Protein AF-A0A4R6U044-F1 (afdb_monomer_lite)

pLDDT: mean 86.13, std 12.22, range [47.16, 97.38]

Organism: NCBI:txid1508390

Sequence (113 aa):
MMMDGSILPVAITISMGIVSVSLLMLFIRVVIGPTMPDRAAALDAIGINLIAMIGLLAIRMQTIHFNDVILLIAIITFIGTVALAKFLVSGSVIDREMDNSNKPREERRNSDE

Secondary structure (DSSP, 8-state):
---SSSHHHHHHHHHHHHHHHHHHHHHHHHHH-SSHHHHHHHHHHHHHHHHHHHHHHHHHTT-STTHHHHHHHHHHHHHHHHHHHHHHHHS-SS-----GGG--HHHHHTT--

Foldseek 3Di:
DPPDPPPLVVVLVVQLVVLVVLLVVLVVCLVPPPDLVSNLVSQLVNLVSVLVNLVSVCVVVVHPPCVVVSVVSNVVSVVSSVLSVCCVPVVDSDDDPPPPVPDDPVVVVVVVD

InterPro domains:
  IPR007208 Na(+)/H(+) antiporter subunit F-like [PF04066] (37-88)
  IPR007208 Na(+)/H(+) antiporter subunit F-like [PTHR34702] (9-95)

Radius of gyration: 24.19 Å; chains: 1; bounding box: 85×22×40 Å

Structure (mmCIF, N/CA/C/O backbone):
data_AF-A0A4R6U044-F1
#
_entry.id   AF-A0A4R6U044-F1
#
loop_
_atom_site.group_PDB
_atom_site.id
_atom_site.type_symbol
_atom_site.label_atom_id
_atom_site.label_alt_id
_atom_site.label_comp_id
_atom_site.label_asym_id
_atom_site.label_entity_id
_atom_site.label_seq_id
_atom_site.pdbx_PDB_ins_code
_atom_site.Cartn_x
_atom_site.Cartn_y
_atom_site.Cartn_z
_atom_site.occupancy
_atom_site.B_iso_or_equiv
_atom_site.auth_seq_id
_atom_site.auth_comp_id
_atom_site.auth_asym_id
_atom_site.auth_atom_id
_atom_site.pdbx_PDB_model_num
ATOM 1 N N . MET A 1 1 ? -33.624 13.343 16.162 1.00 47.16 1 MET A N 1
ATOM 2 C CA . MET A 1 1 ? -32.361 13.831 16.754 1.00 47.16 1 MET A CA 1
ATOM 3 C C . MET A 1 1 ? -31.632 12.626 17.350 1.00 47.16 1 MET A C 1
ATOM 5 O O . MET A 1 1 ? -31.812 12.336 18.517 1.00 47.16 1 MET A O 1
ATOM 9 N N . MET A 1 2 ? -30.951 11.841 16.505 1.00 47.47 2 MET A N 1
ATOM 10 C CA . MET A 1 2 ? -30.224 10.599 16.859 1.00 47.47 2 MET A CA 1
ATOM 11 C C . MET A 1 2 ? -28.999 10.437 15.934 1.00 47.47 2 MET A C 1
ATOM 13 O O . MET A 1 2 ? -28.831 9.427 15.262 1.00 47.47 2 MET A O 1
ATOM 17 N N . MET A 1 3 ? -28.206 11.503 15.791 1.00 57.09 3 MET A N 1
ATOM 18 C CA . MET A 1 3 ? -27.119 11.613 14.802 1.00 57.09 3 MET A CA 1
ATOM 19 C C . MET A 1 3 ? -25.782 12.036 15.435 1.00 57.09 3 MET A C 1
ATOM 21 O O . MET A 1 3 ? -25.012 12.761 14.820 1.00 57.09 3 MET A O 1
ATOM 25 N N . ASP A 1 4 ? -25.484 11.601 16.656 1.00 68.00 4 ASP A N 1
ATOM 26 C CA . ASP A 1 4 ? -24.222 11.924 17.339 1.00 68.00 4 ASP A CA 1
ATOM 27 C C . ASP A 1 4 ? -23.297 10.706 17.541 1.00 68.00 4 ASP A C 1
ATOM 29 O O . ASP A 1 4 ? -22.081 10.871 17.492 1.00 68.00 4 ASP A O 1
ATOM 33 N N . GLY A 1 5 ? -23.824 9.476 17.651 1.00 65.25 5 GLY A N 1
ATOM 34 C CA . GLY A 1 5 ? -23.004 8.264 17.872 1.00 65.25 5 GLY A CA 1
ATOM 35 C C . GLY A 1 5 ? -22.837 7.286 16.693 1.00 65.25 5 GLY A C 1
ATOM 36 O O . GLY A 1 5 ? -21.889 6.503 16.672 1.00 65.25 5 GLY A O 1
ATOM 37 N N . SER A 1 6 ? -23.736 7.289 15.701 1.00 74.75 6 SER A N 1
ATOM 38 C CA . SER A 1 6 ? -23.831 6.199 14.700 1.00 74.75 6 SER A CA 1
ATOM 39 C C . SER A 1 6 ? -23.143 6.483 13.361 1.00 74.75 6 SER A C 1
ATOM 41 O O . SER A 1 6 ? -22.966 5.573 12.553 1.00 74.75 6 SER A O 1
ATOM 43 N N . ILE A 1 7 ? -22.766 7.735 13.093 1.00 86.00 7 ILE A N 1
ATOM 44 C CA . ILE A 1 7 ? -22.3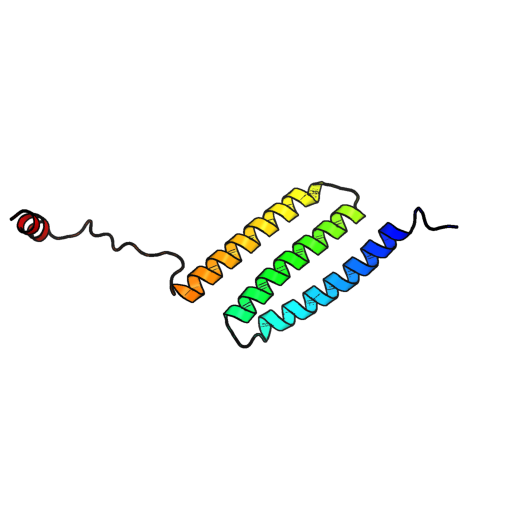05 8.160 11.760 1.00 86.00 7 ILE A CA 1
ATOM 45 C C . ILE A 1 7 ? -20.924 7.579 11.447 1.00 86.00 7 ILE A C 1
ATOM 47 O O . ILE A 1 7 ? -20.695 7.090 10.344 1.00 86.00 7 ILE A O 1
ATOM 51 N N . LEU A 1 8 ? -20.019 7.579 12.429 1.00 86.94 8 LEU A N 1
ATOM 52 C CA . LEU A 1 8 ? -18.654 7.083 12.270 1.00 86.94 8 LEU A CA 1
ATOM 53 C C . LEU A 1 8 ? -18.590 5.595 11.857 1.00 86.94 8 LEU A C 1
ATOM 55 O O . LEU A 1 8 ? -17.968 5.306 10.834 1.00 86.94 8 LEU A O 1
ATOM 59 N N . PRO A 1 9 ? -19.239 4.637 12.554 1.00 87.25 9 PRO A N 1
ATOM 60 C CA . PRO A 1 9 ? -19.180 3.228 12.154 1.00 87.25 9 PRO A CA 1
ATOM 61 C C . PRO A 1 9 ? -19.854 2.955 10.800 1.00 87.25 9 PRO A C 1
ATOM 63 O O . PRO A 1 9 ? -19.383 2.100 10.042 1.00 87.25 9 PRO A O 1
ATOM 66 N N . VAL A 1 10 ? -20.919 3.692 10.463 1.00 90.50 10 VAL A N 1
ATOM 67 C CA . VAL A 1 10 ? -21.573 3.603 9.147 1.00 90.50 10 VAL A CA 1
ATOM 68 C C . VAL A 1 10 ? -20.636 4.115 8.051 1.00 90.50 10 VAL A C 1
ATOM 70 O O . VAL A 1 10 ? -20.421 3.417 7.061 1.00 90.50 10 VAL A O 1
ATOM 73 N N . ALA A 1 11 ? -20.006 5.275 8.254 1.00 91.75 11 ALA A N 1
ATOM 74 C CA . ALA A 1 11 ? -19.048 5.849 7.313 1.00 91.75 11 ALA A CA 1
ATOM 75 C C . ALA A 1 11 ? -17.835 4.932 7.088 1.00 91.75 11 ALA A C 1
ATOM 77 O O . ALA A 1 11 ? -17.427 4.735 5.943 1.00 91.75 11 ALA A O 1
ATOM 78 N N . ILE A 1 12 ? -17.299 4.312 8.147 1.00 92.00 12 ILE A N 1
ATOM 79 C CA . ILE A 1 12 ? -16.190 3.347 8.047 1.00 92.00 12 ILE A CA 1
ATOM 80 C C . ILE A 1 12 ? -16.619 2.111 7.254 1.00 92.00 12 ILE A C 1
ATOM 82 O O . ILE A 1 12 ? -15.873 1.649 6.396 1.00 92.00 12 ILE A O 1
ATOM 86 N N . THR A 1 13 ? -17.819 1.584 7.508 1.00 91.00 13 THR A N 1
ATOM 87 C CA . THR A 1 13 ? -18.323 0.388 6.813 1.00 91.00 13 THR A CA 1
ATOM 88 C C . THR A 1 13 ? -18.544 0.654 5.323 1.00 91.00 13 THR A C 1
ATOM 90 O O . THR A 1 13 ? -18.129 -0.152 4.491 1.00 91.00 13 THR A O 1
ATOM 93 N N . ILE A 1 14 ? -19.123 1.808 4.975 1.00 94.50 14 ILE A N 1
ATOM 94 C CA . ILE A 1 14 ? -19.286 2.235 3.578 1.00 94.50 14 ILE A CA 1
ATOM 95 C C . ILE A 1 14 ? -17.916 2.428 2.917 1.00 94.50 14 ILE A C 1
ATOM 97 O O . ILE A 1 14 ? -17.678 1.896 1.833 1.00 94.50 14 ILE A O 1
ATOM 101 N N . SER A 1 15 ? -16.994 3.129 3.584 1.00 95.06 15 SER A N 1
ATOM 102 C CA . SER A 1 15 ? -15.637 3.368 3.073 1.00 95.06 15 SER A CA 1
ATOM 103 C C . SER A 1 15 ? -14.877 2.062 2.842 1.00 95.06 15 SER A C 1
ATOM 105 O O . SER A 1 15 ? -14.265 1.898 1.792 1.00 95.06 15 SER A O 1
ATOM 107 N N . MET A 1 16 ? -14.965 1.100 3.767 1.00 92.88 16 MET A N 1
ATOM 108 C CA . MET A 1 16 ? -14.375 -0.232 3.594 1.00 92.88 16 MET A CA 1
ATOM 109 C C . MET A 1 16 ? -14.923 -0.931 2.348 1.00 92.88 16 MET A C 1
ATOM 111 O O . MET A 1 16 ? -14.138 -1.453 1.562 1.00 92.88 16 MET A O 1
ATOM 115 N N . GLY A 1 17 ? -16.242 -0.893 2.129 1.00 95.25 17 GLY A N 1
ATOM 116 C CA . GLY A 1 17 ? -16.856 -1.468 0.930 1.00 95.25 17 GLY A CA 1
ATOM 117 C C . GLY A 1 17 ? -16.330 -0.834 -0.361 1.00 95.25 17 GLY A C 1
ATOM 118 O O . GLY A 1 17 ? -15.935 -1.547 -1.284 1.00 95.25 17 GLY A O 1
ATOM 119 N N . ILE A 1 18 ? -16.257 0.499 -0.408 1.00 96.56 18 ILE A N 1
ATOM 120 C CA . ILE A 1 18 ? -15.755 1.239 -1.576 1.00 96.56 18 ILE A CA 1
ATOM 121 C C . ILE A 1 18 ? -14.275 0.926 -1.834 1.00 96.56 18 ILE A C 1
ATOM 123 O O . ILE A 1 18 ? -13.903 0.644 -2.973 1.00 96.56 18 ILE A O 1
ATOM 127 N N . VAL A 1 19 ? -13.436 0.927 -0.793 1.00 96.38 19 VAL A N 1
ATOM 128 C CA . VAL A 1 19 ? -11.999 0.628 -0.917 1.00 96.38 19 VAL A CA 1
ATOM 129 C C . VAL A 1 19 ? -11.775 -0.813 -1.375 1.00 96.38 19 VAL A C 1
ATOM 131 O O . VAL A 1 19 ? -10.935 -1.044 -2.240 1.00 96.38 19 VAL A O 1
ATOM 134 N N . SER A 1 20 ? -12.553 -1.785 -0.886 1.00 95.38 20 SER A N 1
ATOM 135 C CA . SER A 1 20 ? -12.461 -3.171 -1.368 1.00 95.38 20 SER A CA 1
ATOM 136 C C . SER A 1 20 ? -12.792 -3.290 -2.859 1.00 95.38 20 SER A C 1
ATOM 138 O O . SER A 1 20 ? -12.068 -3.964 -3.591 1.00 95.38 20 SER A O 1
ATOM 140 N N . VAL A 1 21 ? -13.849 -2.618 -3.331 1.00 96.69 21 VAL A N 1
ATOM 141 C CA . VAL A 1 21 ? -14.213 -2.618 -4.761 1.00 96.69 21 VAL A CA 1
ATOM 142 C C . VAL A 1 21 ? -13.149 -1.910 -5.607 1.00 96.69 21 VAL A C 1
ATOM 144 O O . VAL A 1 21 ? -12.763 -2.419 -6.659 1.00 96.69 21 VAL A O 1
ATOM 147 N N . SER A 1 22 ? -12.634 -0.775 -5.130 1.00 96.06 22 SER A N 1
ATOM 148 C CA . SER A 1 22 ? -11.517 -0.050 -5.752 1.00 96.06 22 SER A CA 1
ATOM 149 C C . SER A 1 22 ? -10.283 -0.947 -5.901 1.00 96.06 22 SER A C 1
ATOM 151 O O . SER A 1 22 ? -9.710 -1.046 -6.987 1.00 96.06 22 SER A O 1
ATOM 153 N N . LEU A 1 23 ? -9.928 -1.688 -4.848 1.00 95.31 23 LEU A N 1
ATOM 154 C CA . LEU A 1 23 ? -8.803 -2.619 -4.856 1.00 95.31 23 LEU A CA 1
ATOM 155 C C . LEU A 1 23 ? -8.979 -3.718 -5.917 1.00 95.31 23 LEU A C 1
ATOM 157 O O . LEU A 1 23 ? -8.055 -3.979 -6.685 1.00 95.31 23 LEU A O 1
ATOM 161 N N . LEU A 1 24 ? -10.173 -4.313 -6.018 1.00 94.81 24 LEU A N 1
ATOM 162 C CA . LEU A 1 24 ? -10.509 -5.303 -7.052 1.00 94.81 24 LEU A CA 1
ATOM 163 C C . LEU A 1 24 ? -10.360 -4.734 -8.473 1.00 94.81 24 LEU A C 1
ATOM 165 O O . LEU A 1 24 ? -9.761 -5.383 -9.331 1.00 94.81 24 LEU A O 1
ATOM 169 N N . MET A 1 25 ? -10.852 -3.515 -8.726 1.00 94.50 25 MET A N 1
ATOM 170 C CA . MET A 1 25 ? -10.673 -2.855 -10.027 1.00 94.50 25 MET A CA 1
ATOM 171 C C . MET A 1 25 ? -9.197 -2.615 -10.359 1.00 94.50 25 MET A C 1
ATOM 173 O O . MET A 1 25 ? -8.777 -2.830 -11.499 1.00 94.50 25 MET A O 1
ATOM 177 N N . LEU A 1 26 ? -8.398 -2.191 -9.379 1.00 93.94 26 LEU A N 1
ATOM 178 C CA . LEU A 1 26 ? -6.971 -1.951 -9.579 1.00 93.94 26 LEU A CA 1
ATOM 179 C C . LEU A 1 26 ? -6.201 -3.244 -9.858 1.00 93.94 26 LEU A C 1
ATOM 181 O O . LEU A 1 26 ? -5.341 -3.249 -10.737 1.00 93.94 26 LEU A O 1
ATOM 185 N N . PHE A 1 27 ? -6.555 -4.353 -9.203 1.00 93.06 27 PHE A N 1
ATOM 186 C CA . PHE A 1 27 ? -5.993 -5.669 -9.524 1.00 93.06 27 PHE A CA 1
ATOM 187 C C . PHE A 1 27 ? -6.231 -6.051 -10.988 1.00 93.06 27 PHE A C 1
ATOM 189 O O . PHE A 1 27 ? -5.300 -6.474 -11.675 1.00 93.06 27 PHE A O 1
ATOM 196 N N . ILE A 1 28 ? -7.452 -5.846 -11.490 1.00 93.25 28 ILE A N 1
ATOM 197 C CA . ILE A 1 28 ? -7.783 -6.099 -12.899 1.00 93.25 28 ILE A CA 1
ATOM 198 C C . ILE A 1 28 ? -6.931 -5.207 -13.817 1.00 93.25 28 ILE A C 1
ATOM 200 O O . ILE A 1 28 ? -6.387 -5.688 -14.814 1.00 93.25 28 ILE A O 1
ATOM 204 N N . ARG A 1 29 ? -6.753 -3.926 -13.464 1.00 91.12 29 ARG A N 1
ATOM 205 C CA . ARG A 1 29 ? -5.942 -2.978 -14.245 1.00 91.12 29 ARG A CA 1
ATOM 206 C C . ARG A 1 29 ? -4.459 -3.348 -14.278 1.00 91.12 29 ARG A C 1
ATOM 208 O O . ARG A 1 29 ? -3.844 -3.230 -15.330 1.00 91.12 29 ARG A O 1
ATOM 215 N N . VAL A 1 30 ? -3.889 -3.844 -13.180 1.00 91.38 30 VAL A N 1
ATOM 216 C CA . VAL A 1 30 ? -2.483 -4.290 -13.154 1.00 91.38 30 VAL A CA 1
ATOM 217 C C . VAL A 1 30 ? -2.246 -5.462 -14.111 1.00 91.38 30 VAL A C 1
ATOM 219 O O . VAL A 1 30 ? -1.222 -5.498 -14.794 1.00 91.38 30 VAL A O 1
ATOM 222 N N . VAL A 1 31 ? -3.190 -6.404 -14.200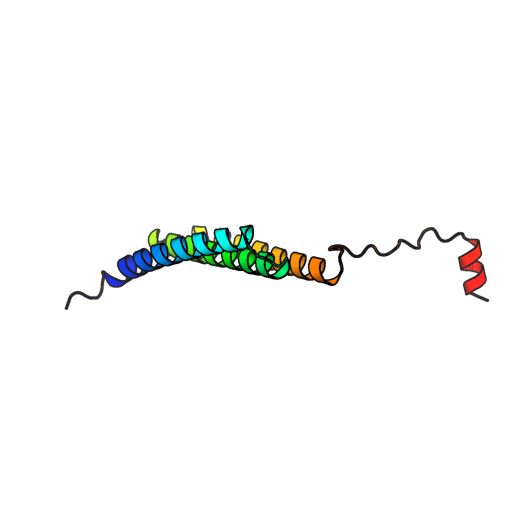 1.00 89.62 31 VAL A N 1
ATOM 223 C CA . VAL A 1 31 ? -3.057 -7.590 -15.065 1.00 89.62 31 VAL A CA 1
ATOM 224 C C . VAL A 1 31 ? -3.290 -7.247 -16.540 1.00 89.62 31 VAL A C 1
ATOM 226 O O . VAL A 1 31 ? -2.521 -7.674 -17.403 1.00 89.62 31 VAL A O 1
ATOM 229 N N . ILE A 1 32 ? -4.336 -6.469 -16.834 1.00 90.31 32 ILE A N 1
ATOM 230 C CA . ILE A 1 32 ? -4.792 -6.184 -18.208 1.00 90.31 32 ILE A CA 1
ATOM 231 C C . ILE A 1 32 ? -4.156 -4.899 -18.775 1.00 90.31 32 ILE A C 1
ATOM 233 O O . ILE A 1 32 ? -4.287 -4.617 -19.964 1.00 90.31 32 ILE A O 1
ATOM 237 N N . GLY A 1 33 ? -3.423 -4.131 -17.963 1.00 84.31 33 GLY A N 1
ATOM 238 C CA . GLY A 1 33 ? -2.848 -2.842 -18.350 1.00 84.31 33 GLY A CA 1
ATOM 239 C C . GLY A 1 33 ? -2.054 -2.917 -19.666 1.00 84.31 33 GLY A C 1
ATOM 240 O O . GLY A 1 33 ? -1.180 -3.782 -19.796 1.00 84.31 33 GLY A O 1
ATOM 241 N N . PRO A 1 34 ? -2.328 -2.052 -20.659 1.00 85.31 34 PRO A N 1
ATOM 242 C CA . PRO A 1 34 ? -1.720 -2.143 -21.988 1.00 85.31 34 PRO A CA 1
ATOM 243 C C . PRO A 1 34 ? -0.260 -1.676 -22.013 1.00 85.31 34 PRO A C 1
ATOM 245 O O . PRO A 1 34 ? 0.521 -2.148 -22.835 1.00 85.31 34 PRO A O 1
ATOM 248 N N . THR A 1 35 ? 0.123 -0.759 -21.119 1.00 90.69 35 THR A N 1
ATOM 249 C CA . THR A 1 35 ? 1.468 -0.170 -21.078 1.00 90.69 35 THR A CA 1
ATOM 250 C C . THR A 1 35 ? 2.159 -0.461 -19.744 1.00 90.69 35 THR A C 1
ATOM 252 O O . THR A 1 35 ? 1.521 -0.529 -18.695 1.00 90.69 35 THR A O 1
ATOM 255 N N . MET A 1 36 ? 3.487 -0.621 -19.774 1.00 87.62 36 MET A N 1
ATOM 256 C CA . MET A 1 36 ? 4.322 -0.763 -18.569 1.00 87.62 36 MET A CA 1
ATOM 257 C C . MET A 1 36 ? 4.077 0.351 -17.524 1.00 87.62 36 MET A C 1
ATOM 259 O O . MET A 1 36 ? 3.860 0.014 -16.359 1.00 87.62 36 MET A O 1
ATOM 263 N N . PRO A 1 37 ? 4.054 1.654 -17.888 1.00 89.50 37 PRO A N 1
ATOM 264 C CA . PRO A 1 37 ? 3.775 2.720 -16.923 1.00 89.50 37 PRO A CA 1
ATOM 265 C C . PRO A 1 37 ? 2.351 2.681 -16.353 1.00 89.50 37 PRO A C 1
ATOM 267 O O . PRO A 1 37 ? 2.177 2.995 -15.180 1.00 89.50 37 PRO A O 1
ATOM 270 N N . ASP A 1 38 ? 1.339 2.257 -17.122 1.00 90.25 38 ASP A N 1
ATOM 271 C CA . ASP A 1 38 ? -0.035 2.128 -16.606 1.00 90.25 38 ASP A CA 1
ATOM 272 C C . ASP A 1 38 ? -0.130 1.045 -15.522 1.00 90.25 38 ASP A C 1
ATOM 274 O O . ASP A 1 38 ? -0.750 1.254 -14.479 1.00 90.25 38 ASP A O 1
ATOM 278 N N . ARG A 1 39 ? 0.565 -0.083 -15.720 1.00 91.88 39 ARG A N 1
ATOM 279 C CA . ARG A 1 39 ? 0.661 -1.147 -14.706 1.00 91.88 39 ARG A CA 1
ATOM 280 C C . ARG A 1 39 ? 1.389 -0.675 -13.450 1.00 91.88 39 ARG A C 1
ATOM 282 O O . ARG A 1 39 ? 0.944 -0.983 -12.348 1.00 91.88 39 ARG A O 1
ATOM 289 N N . ALA A 1 40 ? 2.480 0.074 -13.609 1.00 91.75 40 ALA A N 1
ATOM 290 C CA . ALA A 1 40 ? 3.239 0.625 -12.487 1.00 91.75 40 ALA A CA 1
ATOM 291 C C . ALA A 1 40 ? 2.402 1.624 -11.669 1.00 91.75 40 ALA A C 1
ATOM 293 O O . ALA A 1 40 ? 2.360 1.528 -10.446 1.00 91.75 40 ALA A O 1
ATOM 294 N N . ALA A 1 41 ? 1.670 2.523 -12.334 1.00 92.06 41 ALA A N 1
ATOM 295 C CA . ALA A 1 41 ? 0.767 3.460 -11.667 1.00 92.06 41 ALA A CA 1
ATOM 296 C C . ALA A 1 41 ? -0.399 2.742 -10.963 1.00 92.06 41 ALA A C 1
ATOM 298 O O . ALA A 1 41 ? -0.778 3.104 -9.850 1.00 92.06 41 ALA A O 1
ATOM 299 N N . ALA A 1 42 ? -0.954 1.692 -11.579 1.00 93.94 42 ALA A N 1
ATOM 300 C CA . ALA A 1 42 ? -1.989 0.880 -10.947 1.00 93.94 42 ALA A CA 1
ATOM 301 C C . ALA A 1 42 ? -1.463 0.139 -9.702 1.00 93.94 42 ALA A C 1
ATOM 303 O O . ALA A 1 42 ? -2.181 0.044 -8.710 1.00 93.94 42 ALA A O 1
ATOM 304 N N . LEU A 1 43 ? -0.210 -0.332 -9.718 1.00 93.31 43 LEU A N 1
ATOM 305 C CA . LEU A 1 43 ? 0.435 -0.962 -8.562 1.00 93.31 43 LEU A CA 1
ATOM 306 C C . LEU A 1 43 ? 0.635 0.024 -7.397 1.00 93.31 43 LEU A C 1
ATOM 308 O O . LEU A 1 43 ? 0.354 -0.322 -6.251 1.00 93.31 43 LEU A O 1
ATOM 312 N N . ASP A 1 44 ? 1.059 1.255 -7.683 1.00 94.94 44 ASP A N 1
ATOM 313 C CA . ASP A 1 44 ? 1.175 2.322 -6.677 1.00 94.94 44 ASP A CA 1
ATOM 314 C C . ASP A 1 44 ? -0.188 2.631 -6.030 1.00 94.94 44 ASP A C 1
ATOM 316 O O . ASP A 1 44 ? -0.332 2.662 -4.803 1.00 94.94 44 ASP A O 1
ATOM 320 N N . ALA A 1 45 ? -1.239 2.723 -6.853 1.00 94.88 45 ALA A N 1
ATOM 321 C CA . ALA A 1 45 ? -2.605 2.921 -6.378 1.00 94.88 45 ALA A CA 1
ATOM 322 C C . ALA A 1 45 ? -3.115 1.756 -5.505 1.00 94.88 45 ALA A C 1
ATOM 324 O O . ALA A 1 45 ? -3.884 1.992 -4.567 1.00 94.88 45 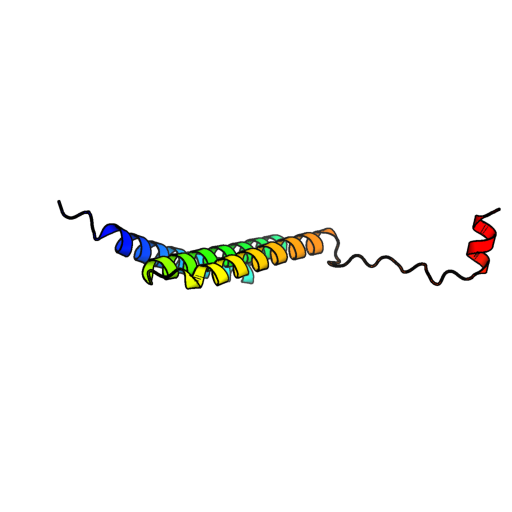ALA A O 1
ATOM 325 N N . ILE A 1 46 ? -2.689 0.511 -5.766 1.00 95.69 46 ILE A N 1
ATOM 326 C CA . ILE A 1 46 ? -2.977 -0.638 -4.887 1.00 95.69 46 ILE A CA 1
ATOM 327 C C . ILE A 1 46 ? -2.354 -0.413 -3.508 1.00 95.69 46 ILE A C 1
ATOM 329 O O . ILE A 1 46 ? -3.037 -0.621 -2.505 1.00 95.69 46 ILE A O 1
ATOM 333 N N . GLY A 1 47 ? 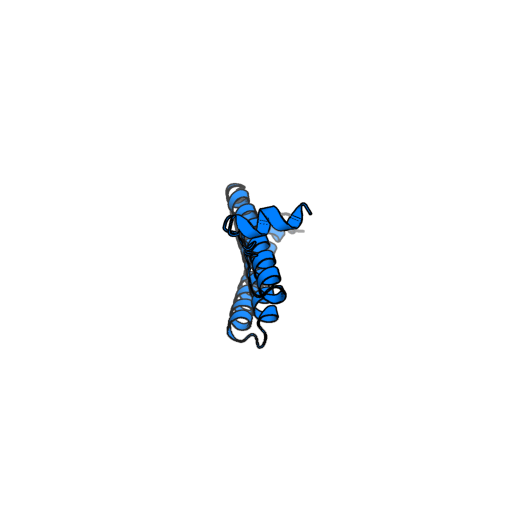-1.103 0.053 -3.443 1.00 95.19 47 GLY A N 1
ATOM 334 C CA . GLY A 1 47 ? -0.432 0.365 -2.179 1.00 95.19 47 GLY A CA 1
ATOM 335 C C . GLY A 1 47 ? -1.187 1.419 -1.364 1.00 95.19 47 GLY A C 1
ATOM 336 O O . GLY A 1 47 ? -1.461 1.203 -0.182 1.00 95.19 47 GLY A O 1
ATOM 337 N N . ILE A 1 48 ? -1.637 2.502 -2.007 1.00 95.56 48 ILE A N 1
ATOM 338 C CA . ILE A 1 48 ? -2.458 3.542 -1.358 1.00 95.56 48 ILE A CA 1
ATOM 339 C C . ILE A 1 48 ? -3.811 2.987 -0.881 1.00 95.56 48 ILE A C 1
ATOM 341 O O . ILE A 1 48 ? -4.251 3.304 0.226 1.00 95.56 48 ILE A O 1
ATOM 345 N N . ASN A 1 49 ? -4.466 2.121 -1.662 1.00 96.50 49 ASN A N 1
ATOM 346 C CA . ASN A 1 49 ? -5.708 1.471 -1.222 1.00 96.50 49 ASN A CA 1
ATOM 347 C C . ASN A 1 49 ? -5.473 0.544 -0.019 1.00 96.50 49 ASN A C 1
ATOM 349 O O . ASN A 1 49 ? -6.318 0.482 0.874 1.00 96.50 49 ASN A O 1
ATOM 353 N N . LEU A 1 50 ? -4.321 -0.128 0.050 1.00 95.88 50 LEU A N 1
ATOM 354 C CA . LEU A 1 50 ? -3.933 -0.949 1.199 1.00 95.88 50 LEU A CA 1
ATOM 355 C C . LEU A 1 50 ? -3.739 -0.098 2.462 1.00 95.88 50 LEU A C 1
ATOM 357 O O . LEU A 1 50 ? -4.282 -0.430 3.515 1.00 95.88 50 LEU A O 1
ATOM 361 N N . ILE A 1 51 ? -3.035 1.030 2.342 1.00 96.69 51 ILE A N 1
ATOM 362 C CA . ILE A 1 51 ? -2.850 2.025 3.414 1.00 96.69 51 ILE A CA 1
ATOM 363 C C . ILE A 1 51 ? -4.213 2.518 3.914 1.00 96.69 51 ILE A C 1
ATOM 365 O O . ILE A 1 51 ? -4.458 2.525 5.121 1.00 96.69 51 ILE A O 1
ATOM 369 N N . ALA A 1 52 ? -5.128 2.863 3.003 1.00 96.00 52 ALA A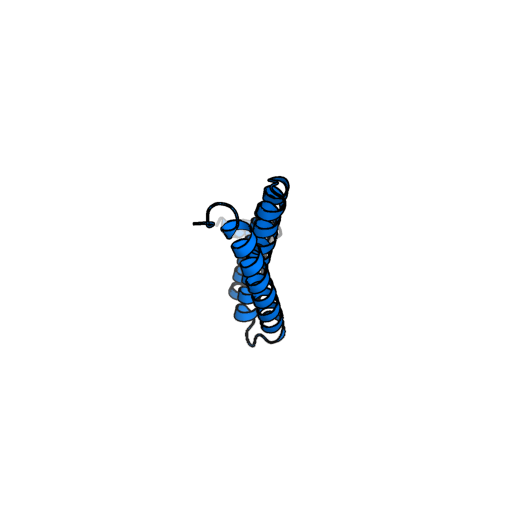 N 1
ATOM 370 C CA . ALA A 1 52 ? -6.482 3.287 3.353 1.00 96.00 52 ALA A CA 1
ATOM 371 C C . ALA A 1 52 ? -7.276 2.175 4.062 1.00 96.00 52 ALA A C 1
ATOM 373 O O . ALA A 1 52 ? -7.926 2.431 5.074 1.00 96.00 52 ALA A O 1
ATOM 374 N N . MET A 1 53 ? -7.198 0.933 3.577 1.00 95.56 53 MET A N 1
ATOM 375 C CA . MET A 1 53 ? -7.893 -0.213 4.171 1.00 95.56 53 MET A CA 1
ATOM 376 C C . MET A 1 53 ? -7.402 -0.505 5.595 1.00 95.56 53 MET A C 1
ATOM 378 O O . MET A 1 53 ? -8.217 -0.697 6.500 1.00 95.56 53 MET A O 1
ATOM 382 N N . ILE A 1 54 ? -6.085 -0.483 5.813 1.00 95.56 54 ILE A N 1
ATOM 383 C CA . ILE A 1 54 ? -5.477 -0.687 7.135 1.00 95.56 54 ILE A CA 1
ATOM 384 C C . ILE A 1 54 ? -5.792 0.497 8.060 1.00 95.56 54 ILE A C 1
ATOM 386 O O . ILE A 1 54 ? -6.129 0.281 9.221 1.00 95.56 54 ILE A O 1
ATOM 390 N N . GLY A 1 55 ? -5.773 1.734 7.554 1.00 95.25 55 GLY A N 1
ATOM 391 C CA . GLY A 1 55 ? -6.164 2.924 8.317 1.00 95.25 55 GLY A CA 1
ATOM 392 C C . GLY A 1 55 ? -7.621 2.880 8.782 1.00 95.25 55 GLY A C 1
ATOM 393 O O . GLY A 1 55 ? -7.910 3.120 9.953 1.00 95.25 55 GLY A O 1
ATOM 394 N N . LEU A 1 56 ? -8.547 2.487 7.903 1.00 94.44 56 LEU A N 1
ATOM 395 C CA . LEU A 1 56 ? -9.954 2.289 8.270 1.00 94.44 56 LEU A CA 1
ATOM 396 C C . LEU A 1 56 ? -10.120 1.176 9.314 1.00 94.44 56 LEU A C 1
ATOM 398 O O . LEU A 1 56 ? -10.929 1.310 10.236 1.00 94.44 56 LEU A O 1
ATOM 402 N N . LEU A 1 57 ? -9.346 0.093 9.199 1.00 93.44 57 LEU A N 1
ATOM 403 C CA . LEU A 1 57 ? -9.339 -0.984 10.188 1.00 93.44 57 LEU A CA 1
ATOM 404 C C . LEU A 1 57 ? -8.797 -0.505 11.543 1.00 93.44 57 LEU A C 1
ATOM 406 O O . LEU A 1 57 ? -9.368 -0.852 12.575 1.00 93.44 57 LEU A O 1
ATOM 410 N N . ALA A 1 58 ? -7.757 0.329 11.543 1.00 93.81 58 ALA A N 1
ATOM 411 C CA . ALA A 1 58 ? -7.181 0.920 12.747 1.00 93.81 58 ALA A CA 1
ATOM 412 C C . ALA A 1 58 ? -8.198 1.785 13.502 1.00 93.81 58 ALA A C 1
ATOM 414 O O . ALA A 1 58 ? -8.355 1.639 14.716 1.00 93.81 58 ALA A O 1
ATOM 415 N N . ILE A 1 59 ? -8.961 2.610 12.773 1.00 91.88 59 ILE A N 1
ATOM 416 C CA . ILE A 1 59 ? -10.049 3.416 13.345 1.00 91.88 59 ILE A CA 1
ATOM 417 C C . ILE A 1 59 ? -11.147 2.505 13.911 1.00 91.88 59 ILE A C 1
ATOM 419 O O . ILE A 1 59 ? -11.623 2.734 15.022 1.00 91.88 59 ILE A O 1
ATOM 423 N N . ARG A 1 60 ? -11.526 1.442 13.187 1.00 89.81 60 ARG A N 1
ATOM 424 C CA . ARG A 1 60 ? -12.552 0.483 13.634 1.00 89.81 60 ARG A CA 1
ATOM 425 C C . ARG A 1 60 ? -12.148 -0.269 14.905 1.00 89.81 60 ARG A C 1
ATOM 427 O O . ARG A 1 60 ? -12.995 -0.513 15.756 1.00 89.81 60 ARG A O 1
ATOM 434 N N . MET A 1 61 ? -10.876 -0.640 15.015 1.00 89.88 61 MET A N 1
ATOM 435 C CA . MET A 1 61 ? -10.295 -1.351 16.161 1.00 89.88 61 MET A CA 1
ATOM 436 C C . MET A 1 61 ? -9.878 -0.402 17.298 1.00 89.88 61 MET A C 1
ATOM 438 O O . MET A 1 61 ? -9.417 -0.871 18.333 1.00 89.88 61 MET A O 1
ATOM 442 N N . GLN A 1 62 ? -10.012 0.917 17.101 1.00 88.00 62 GLN A N 1
ATOM 443 C CA . GLN A 1 62 ? -9.594 1.969 18.035 1.00 88.00 62 GLN A CA 1
ATOM 444 C C . GLN A 1 62 ? -8.157 1.785 18.546 1.00 88.00 62 GLN A C 1
ATOM 446 O O . GLN A 1 62 ? -7.869 1.968 19.728 1.00 88.00 62 GLN A O 1
ATOM 451 N N . THR A 1 63 ? -7.243 1.409 17.649 1.00 88.38 63 THR A N 1
ATOM 452 C CA . THR A 1 63 ? -5.851 1.126 18.007 1.00 88.38 63 THR A CA 1
ATOM 453 C C . THR A 1 63 ? -4.868 1.807 17.068 1.00 88.38 63 THR A C 1
ATOM 455 O O . THR A 1 63 ? -5.082 1.885 15.861 1.00 88.38 63 THR A O 1
ATOM 458 N N . ILE A 1 64 ? -3.761 2.278 17.639 1.00 90.69 64 ILE A N 1
ATOM 459 C CA . ILE A 1 64 ? -2.681 2.957 16.917 1.00 90.69 64 ILE A CA 1
ATOM 460 C C . ILE A 1 64 ? -1.593 1.999 16.425 1.00 90.69 64 ILE A C 1
ATOM 462 O O . ILE A 1 64 ? -0.738 2.409 15.649 1.00 90.69 64 ILE A O 1
ATOM 466 N N . HIS A 1 65 ? -1.619 0.726 16.835 1.00 92.31 65 HIS A N 1
ATOM 467 C CA . HIS A 1 65 ? -0.569 -0.247 16.498 1.00 92.31 65 HIS A CA 1
ATOM 468 C C . HIS A 1 65 ? -0.420 -0.493 14.990 1.00 92.31 65 HIS A C 1
ATOM 470 O O . HIS A 1 65 ? 0.630 -0.927 14.529 1.00 92.31 65 HIS A O 1
ATOM 476 N N . PHE A 1 66 ? -1.455 -0.195 14.206 1.00 92.25 66 PHE A N 1
ATOM 477 C CA . PHE A 1 66 ? -1.398 -0.315 12.754 1.00 92.25 66 PHE A CA 1
ATOM 478 C C . PHE A 1 66 ? -0.662 0.844 12.072 1.00 92.25 66 PHE A C 1
ATOM 480 O O . PHE A 1 66 ? -0.281 0.700 10.914 1.00 92.25 66 PHE A O 1
ATOM 487 N N . ASN A 1 67 ? -0.422 1.968 12.755 1.00 93.69 67 ASN A N 1
ATOM 488 C CA . ASN A 1 67 ? 0.212 3.143 12.148 1.00 93.69 67 ASN A CA 1
ATOM 489 C C . ASN A 1 67 ? 1.638 2.854 11.667 1.00 93.69 67 ASN A C 1
ATOM 491 O O . ASN A 1 67 ? 2.020 3.324 10.596 1.00 93.69 67 ASN A O 1
ATOM 495 N N . ASP A 1 68 ? 2.387 2.026 12.396 1.00 95.50 68 ASP A N 1
ATOM 496 C CA . ASP A 1 68 ? 3.736 1.614 11.995 1.00 95.50 68 ASP A CA 1
ATOM 497 C C . ASP A 1 68 ? 3.701 0.809 10.689 1.00 95.50 68 ASP A C 1
ATOM 499 O O . ASP A 1 68 ? 4.517 1.016 9.792 1.00 95.50 68 ASP A O 1
ATOM 503 N N . VAL A 1 69 ? 2.698 -0.062 10.538 1.00 95.44 69 VAL A N 1
ATOM 504 C CA . VAL A 1 69 ? 2.478 -0.856 9.320 1.00 95.44 69 VAL A CA 1
ATOM 505 C C . VAL A 1 69 ? 2.052 0.038 8.154 1.00 95.44 69 VAL A C 1
ATOM 507 O O . VAL A 1 69 ? 2.548 -0.126 7.041 1.00 95.44 69 VAL A O 1
ATOM 510 N N . ILE A 1 70 ? 1.168 1.008 8.402 1.00 96.44 70 ILE A N 1
ATOM 511 C CA . ILE A 1 70 ? 0.720 1.991 7.405 1.00 96.44 70 ILE A CA 1
ATOM 512 C C . ILE A 1 70 ? 1.917 2.793 6.881 1.00 96.44 70 ILE A C 1
ATOM 514 O O . ILE A 1 70 ? 2.094 2.909 5.668 1.00 96.44 70 ILE A O 1
ATOM 518 N N . LEU A 1 71 ? 2.761 3.303 7.783 1.00 96.62 71 LEU A N 1
ATOM 519 C CA . LEU A 1 71 ? 3.961 4.056 7.425 1.00 96.62 71 LEU A CA 1
ATOM 520 C C . LEU A 1 71 ? 4.962 3.187 6.654 1.00 96.62 71 LEU A C 1
ATOM 522 O O . LEU A 1 71 ? 5.503 3.626 5.639 1.00 96.62 71 LEU A O 1
ATOM 526 N N . LEU A 1 72 ? 5.175 1.945 7.095 1.00 97.00 72 LEU A N 1
ATOM 527 C CA . LEU A 1 72 ? 6.065 1.001 6.424 1.00 97.00 72 LEU A CA 1
ATOM 528 C C . LEU A 1 72 ? 5.615 0.734 4.980 1.00 97.00 72 LEU A C 1
ATOM 530 O O . LEU A 1 72 ? 6.422 0.830 4.056 1.00 97.00 72 LEU A O 1
ATOM 534 N N . ILE A 1 73 ? 4.327 0.450 4.770 1.00 96.31 73 ILE A N 1
ATOM 535 C CA . ILE A 1 73 ? 3.773 0.212 3.431 1.00 96.31 73 ILE A CA 1
ATOM 536 C C . ILE A 1 73 ? 3.861 1.477 2.572 1.00 96.31 73 ILE A C 1
ATOM 538 O O . ILE A 1 73 ? 4.193 1.375 1.390 1.00 96.31 73 ILE A O 1
ATOM 542 N N . ALA A 1 74 ? 3.621 2.661 3.145 1.00 96.50 74 ALA A N 1
ATOM 543 C CA . ALA A 1 74 ? 3.758 3.932 2.434 1.00 96.50 74 ALA A CA 1
ATOM 544 C C . ALA A 1 74 ? 5.175 4.131 1.890 1.00 96.50 74 ALA A C 1
ATOM 546 O O . ALA A 1 74 ? 5.346 4.433 0.708 1.00 96.50 74 ALA A O 1
ATOM 547 N N . ILE A 1 75 ? 6.190 3.889 2.721 1.00 97.38 75 ILE A N 1
ATOM 548 C CA . ILE A 1 75 ? 7.594 4.018 2.320 1.00 97.38 75 ILE A CA 1
ATOM 549 C C . ILE A 1 75 ? 7.952 2.973 1.256 1.00 97.38 75 ILE A C 1
ATOM 551 O O . ILE A 1 75 ? 8.555 3.320 0.243 1.00 97.38 75 ILE A O 1
ATOM 555 N N . ILE A 1 76 ? 7.557 1.709 1.444 1.00 96.69 76 ILE A N 1
ATOM 556 C CA . ILE A 1 76 ? 7.844 0.632 0.481 1.00 96.69 76 ILE A CA 1
ATOM 557 C C . ILE A 1 76 ? 7.200 0.922 -0.878 1.00 96.69 76 ILE A C 1
ATOM 559 O O . ILE A 1 76 ? 7.864 0.791 -1.906 1.00 96.69 76 ILE A O 1
ATOM 563 N N . THR A 1 77 ? 5.932 1.339 -0.889 1.00 94.94 77 THR A N 1
ATOM 564 C CA . THR A 1 77 ? 5.199 1.649 -2.126 1.00 94.94 77 THR A CA 1
ATOM 565 C C . THR A 1 77 ? 5.857 2.822 -2.846 1.00 94.94 77 THR A C 1
ATOM 567 O O . THR A 1 77 ? 6.169 2.718 -4.028 1.00 94.94 77 THR A O 1
ATOM 570 N N . PHE A 1 78 ? 6.190 3.888 -2.115 1.00 94.94 78 PHE A N 1
ATOM 571 C CA . PHE A 1 78 ? 6.873 5.050 -2.676 1.00 94.94 78 PHE A CA 1
ATOM 572 C C . PHE A 1 78 ? 8.236 4.697 -3.291 1.00 94.94 78 PHE A C 1
ATOM 574 O O . PHE A 1 78 ? 8.512 5.053 -4.439 1.00 94.94 78 PHE A O 1
ATOM 581 N N . ILE A 1 79 ? 9.079 3.955 -2.563 1.00 95.88 79 ILE A N 1
ATOM 582 C CA . ILE A 1 79 ? 10.386 3.505 -3.070 1.00 95.88 79 ILE A CA 1
ATOM 583 C C . ILE A 1 7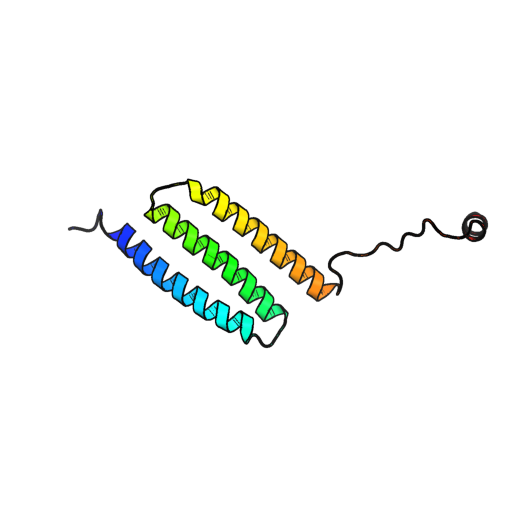9 ? 10.205 2.607 -4.301 1.00 95.88 79 ILE A C 1
ATOM 585 O O . ILE A 1 79 ? 10.935 2.765 -5.281 1.00 95.88 79 ILE A O 1
ATOM 589 N N . GLY A 1 80 ? 9.226 1.699 -4.281 1.00 93.81 80 GLY A N 1
ATOM 590 C CA . GLY A 1 80 ? 8.896 0.835 -5.415 1.00 93.81 80 GLY A CA 1
ATOM 591 C C . GLY A 1 80 ? 8.537 1.630 -6.670 1.00 93.81 80 GLY A C 1
ATOM 592 O O . GLY A 1 80 ? 9.058 1.343 -7.748 1.00 93.81 80 GLY A O 1
ATOM 593 N N . THR A 1 81 ? 7.726 2.677 -6.525 1.00 93.56 81 THR A N 1
ATOM 594 C CA . THR A 1 81 ? 7.322 3.559 -7.628 1.00 93.56 81 THR A CA 1
ATOM 595 C C . THR A 1 81 ? 8.501 4.364 -8.176 1.00 93.56 81 THR A C 1
ATOM 597 O O . THR A 1 81 ? 8.670 4.443 -9.393 1.00 93.56 81 THR A O 1
ATOM 600 N N . VAL A 1 82 ? 9.381 4.885 -7.312 1.00 93.94 82 VAL A N 1
ATOM 601 C CA . VAL A 1 82 ? 10.620 5.564 -7.741 1.00 93.94 82 VAL A CA 1
ATOM 602 C C . VAL A 1 82 ? 11.552 4.602 -8.485 1.00 93.94 82 VAL A C 1
ATOM 604 O O . VAL A 1 82 ? 12.088 4.955 -9.537 1.00 93.94 82 VAL A O 1
ATOM 607 N N . ALA A 1 83 ? 11.728 3.376 -7.986 1.00 93.19 83 ALA A N 1
ATOM 608 C CA . ALA A 1 83 ? 12.559 2.362 -8.632 1.00 93.19 83 ALA A CA 1
ATOM 609 C C . ALA A 1 83 ? 12.002 1.953 -10.007 1.00 93.19 83 ALA A C 1
ATOM 611 O O . ALA A 1 83 ? 12.759 1.873 -10.976 1.00 93.19 83 ALA A O 1
ATOM 612 N N . LEU A 1 84 ? 10.683 1.761 -10.111 1.00 91.56 84 LEU A N 1
ATOM 613 C CA . LEU A 1 84 ? 9.988 1.508 -11.377 1.00 91.56 84 LEU A CA 1
ATOM 614 C C . LEU A 1 84 ? 10.150 2.676 -12.354 1.00 91.56 84 LEU A C 1
ATOM 616 O O . LEU A 1 84 ? 10.457 2.449 -13.522 1.00 91.56 84 LEU A O 1
ATOM 620 N N . ALA A 1 85 ? 10.009 3.920 -11.891 1.00 91.75 85 ALA A N 1
ATOM 621 C CA . ALA A 1 85 ? 10.206 5.101 -12.728 1.00 91.75 85 ALA A CA 1
ATOM 622 C C . ALA A 1 85 ? 11.645 5.186 -13.262 1.00 91.75 85 ALA A C 1
ATOM 624 O O . ALA A 1 85 ? 11.842 5.387 -14.462 1.00 91.75 85 ALA A O 1
ATOM 625 N N . LYS A 1 86 ? 12.653 4.960 -12.405 1.00 89.81 86 LYS A N 1
ATOM 626 C CA . LYS A 1 86 ? 14.059 4.897 -12.839 1.00 89.81 86 LYS A CA 1
ATOM 627 C C . LYS A 1 86 ? 14.292 3.775 -13.848 1.00 89.81 86 LYS A C 1
ATOM 629 O O . LYS A 1 86 ? 14.969 4.000 -14.845 1.00 89.81 86 LYS A O 1
ATOM 634 N N . PHE A 1 87 ? 13.709 2.598 -13.628 1.00 88.00 87 PHE A N 1
ATOM 635 C CA . PHE A 1 87 ? 13.828 1.474 -14.555 1.00 88.00 87 PHE A CA 1
ATOM 636 C C . PHE A 1 87 ? 13.238 1.787 -15.935 1.00 88.00 87 PHE A C 1
ATOM 638 O O . PHE A 1 87 ? 13.863 1.487 -16.949 1.00 88.00 87 PHE A O 1
ATOM 645 N N . LEU A 1 88 ? 12.064 2.424 -15.979 1.00 88.31 88 LEU A N 1
ATOM 646 C CA . LEU A 1 88 ? 11.400 2.794 -17.231 1.00 88.31 88 LEU A CA 1
ATOM 647 C C . LEU A 1 88 ? 12.193 3.825 -18.048 1.00 88.31 88 LEU A C 1
ATOM 649 O O . LEU A 1 88 ? 12.109 3.801 -19.273 1.00 88.31 88 LEU A O 1
ATOM 653 N N . VAL A 1 89 ? 12.946 4.715 -17.389 1.00 86.50 89 VAL A N 1
ATOM 654 C CA . VAL A 1 89 ? 13.741 5.763 -18.054 1.00 86.50 89 VAL A CA 1
ATOM 655 C C . VAL A 1 89 ? 15.149 5.284 -18.413 1.00 86.50 89 VAL A C 1
ATOM 657 O O . VAL A 1 89 ? 15.568 5.445 -19.556 1.00 86.50 89 VAL A O 1
ATOM 660 N N . SER A 1 90 ? 15.887 4.706 -17.461 1.00 80.44 90 SER A N 1
ATOM 661 C CA . SER A 1 90 ? 17.306 4.358 -17.642 1.00 80.44 90 SER A CA 1
ATOM 662 C C . SER A 1 90 ? 17.535 2.941 -18.175 1.00 80.44 90 SER A C 1
ATOM 664 O O . SER A 1 90 ? 18.654 2.613 -18.555 1.00 80.44 90 SER A O 1
ATOM 666 N N . GLY A 1 91 ? 16.531 2.055 -18.162 1.00 76.25 91 GLY A N 1
ATOM 667 C CA . GLY A 1 91 ? 16.695 0.631 -18.500 1.00 76.25 91 GLY A CA 1
ATOM 668 C C . GLY A 1 91 ? 17.490 -0.186 -17.464 1.00 76.25 91 GLY A C 1
ATOM 669 O O . GLY A 1 91 ? 17.403 -1.413 -17.442 1.00 76.25 91 GLY A O 1
ATOM 670 N N . SER A 1 92 ? 18.214 0.476 -16.558 1.00 74.12 92 SER A N 1
ATOM 671 C CA . SER A 1 92 ? 18.879 -0.092 -15.385 1.00 74.12 92 SER A CA 1
ATOM 672 C C . SER A 1 92 ? 18.480 0.667 -14.120 1.00 74.12 92 SER A C 1
ATOM 674 O O . SER A 1 92 ? 18.471 1.893 -14.092 1.00 74.12 92 SER A O 1
ATOM 676 N N . VAL A 1 93 ? 18.168 -0.063 -13.043 1.00 75.94 93 VAL A N 1
ATOM 677 C CA . VAL A 1 93 ? 17.901 0.544 -11.721 1.00 75.94 93 VAL A CA 1
ATOM 678 C C . VAL A 1 93 ? 19.200 1.014 -11.054 1.00 75.94 93 VAL A C 1
ATOM 680 O O . VAL A 1 93 ? 19.198 2.006 -10.329 1.00 75.94 93 VAL A O 1
ATOM 683 N N . ILE A 1 94 ? 20.304 0.305 -11.310 1.00 76.81 94 ILE A N 1
ATOM 684 C CA . ILE A 1 94 ? 21.635 0.590 -10.770 1.00 76.81 94 ILE A CA 1
ATOM 685 C C . ILE A 1 94 ? 22.541 0.947 -11.942 1.00 76.81 94 ILE A C 1
ATOM 687 O O . ILE A 1 94 ? 22.839 0.089 -12.778 1.00 76.81 94 ILE A O 1
ATOM 691 N N . ASP A 1 95 ? 22.970 2.203 -11.985 1.00 74.12 95 ASP A N 1
ATOM 692 C CA . ASP A 1 95 ? 23.973 2.661 -12.936 1.00 74.12 95 ASP A CA 1
ATOM 693 C C . ASP A 1 95 ? 25.305 2.010 -12.548 1.00 74.12 95 ASP A C 1
ATOM 695 O O . ASP A 1 95 ? 25.826 2.212 -11.450 1.00 74.12 95 ASP A O 1
ATOM 699 N N . ARG A 1 96 ? 25.830 1.146 -13.420 1.00 72.69 96 ARG A N 1
ATOM 700 C CA . ARG A 1 96 ? 27.168 0.584 -13.237 1.00 72.69 96 ARG A CA 1
ATOM 701 C C . ARG A 1 96 ? 28.157 1.652 -13.672 1.00 72.69 96 ARG A C 1
ATOM 703 O O . ARG A 1 96 ? 28.391 1.815 -14.868 1.00 72.69 96 ARG A O 1
ATOM 710 N N . GLU A 1 97 ? 28.735 2.367 -12.715 1.00 68.00 97 GLU A N 1
ATOM 711 C CA . GLU A 1 97 ? 29.996 3.050 -12.975 1.00 68.00 97 GLU A CA 1
ATOM 712 C C . GLU A 1 97 ? 30.987 1.978 -13.433 1.00 68.00 97 GLU A C 1
ATOM 714 O O . GLU A 1 97 ? 31.266 1.013 -12.719 1.00 68.00 97 GLU A O 1
ATOM 719 N N . MET A 1 98 ? 31.432 2.085 -14.683 1.00 65.31 98 MET A N 1
ATOM 720 C CA . MET A 1 98 ? 32.496 1.244 -15.207 1.00 65.31 98 MET A CA 1
ATOM 721 C C . MET A 1 98 ? 33.716 1.496 -14.322 1.00 65.31 98 MET A C 1
ATOM 723 O O . MET A 1 98 ? 34.307 2.574 -14.384 1.00 65.31 98 MET A O 1
ATOM 727 N N . ASP A 1 99 ? 34.052 0.530 -13.470 1.00 66.75 99 ASP A N 1
ATOM 728 C CA . ASP A 1 99 ? 35.231 0.584 -12.619 1.00 66.75 99 ASP A CA 1
ATOM 729 C C . ASP A 1 99 ? 36.487 0.715 -13.497 1.00 66.75 99 ASP A C 1
ATOM 731 O O . ASP A 1 99 ? 37.011 -0.251 -14.051 1.00 66.75 99 ASP A O 1
ATOM 735 N N . ASN A 1 100 ? 36.956 1.953 -13.650 1.00 65.06 100 ASN A N 1
ATOM 736 C CA . ASN A 1 100 ? 38.147 2.309 -14.414 1.00 65.06 100 ASN A CA 1
ATOM 737 C C . ASN A 1 100 ? 39.440 2.044 -13.611 1.00 65.06 100 ASN A C 1
ATOM 739 O O . ASN A 1 100 ? 40.535 2.467 -14.001 1.00 65.06 100 ASN A O 1
ATOM 743 N N . SER A 1 101 ? 39.353 1.346 -12.471 1.00 68.56 101 SER A N 1
ATOM 744 C CA . SER A 1 101 ? 40.525 0.995 -11.667 1.00 68.56 101 SER A CA 1
ATOM 745 C C . SER A 1 101 ? 41.483 0.049 -12.399 1.00 68.56 101 SER A C 1
ATOM 747 O O . SER A 1 101 ? 42.678 0.072 -12.096 1.00 68.56 101 SER A O 1
ATOM 749 N N . ASN A 1 102 ? 41.024 -0.677 -13.428 1.00 65.19 102 ASN A N 1
ATOM 750 C CA . ASN A 1 102 ? 41.846 -1.606 -14.211 1.00 65.19 102 ASN A CA 1
ATOM 751 C C . ASN A 1 102 ? 42.393 -1.043 -15.542 1.00 65.19 102 ASN A C 1
ATOM 753 O O . ASN A 1 102 ? 42.719 -1.809 -16.449 1.00 65.19 102 ASN A O 1
ATOM 757 N N . LYS A 1 103 ? 42.537 0.283 -15.689 1.00 67.38 103 LYS A N 1
ATOM 758 C CA . LYS A 1 103 ? 43.314 0.839 -16.814 1.00 67.38 103 LYS A CA 1
ATOM 759 C C . LYS A 1 103 ? 44.766 0.334 -16.754 1.00 67.38 103 LYS A C 1
ATOM 761 O O . LYS A 1 103 ? 45.402 0.546 -15.704 1.00 67.38 103 LYS A O 1
ATOM 766 N N . PRO A 1 104 ? 45.302 -0.294 -17.827 1.00 71.31 104 PRO A N 1
ATOM 767 C CA . PRO A 1 104 ? 46.708 -0.680 -17.914 1.00 71.31 104 PRO A CA 1
ATOM 768 C C . PRO A 1 104 ? 47.597 0.508 -17.544 1.00 71.31 104 PRO A C 1
ATOM 770 O O . PRO A 1 104 ? 47.317 1.643 -17.931 1.00 71.31 104 PRO A O 1
ATOM 773 N N . ARG A 1 105 ? 48.663 0.269 -16.768 1.00 72.25 105 ARG A N 1
ATOM 774 C CA . ARG A 1 105 ? 49.538 1.337 -16.240 1.00 72.25 105 ARG A CA 1
ATOM 775 C C . ARG A 1 105 ? 50.118 2.251 -17.333 1.00 72.25 105 ARG A C 1
ATOM 777 O O . ARG A 1 105 ? 50.458 3.389 -17.036 1.00 72.25 105 ARG A O 1
ATOM 784 N N . GLU A 1 106 ? 50.176 1.779 -18.574 1.00 67.62 106 GLU A N 1
ATOM 785 C CA . GLU A 1 106 ? 50.636 2.532 -19.746 1.00 67.62 106 GLU A CA 1
ATOM 786 C C . GLU A 1 106 ? 49.724 3.717 -20.107 1.00 67.62 106 GLU A C 1
ATOM 788 O O . GLU A 1 106 ? 50.223 4.771 -20.482 1.00 67.62 106 GLU A O 1
ATOM 793 N N . GLU A 1 107 ? 48.407 3.618 -19.902 1.00 65.88 107 GLU A N 1
ATOM 794 C CA . GLU A 1 107 ? 47.468 4.702 -20.246 1.00 65.88 107 GLU A CA 1
ATOM 795 C C . GLU A 1 107 ? 47.467 5.848 -19.222 1.00 65.88 107 GLU A C 1
ATOM 797 O O . GLU A 1 107 ? 47.193 6.996 -19.569 1.00 65.88 107 GLU A O 1
ATOM 802 N N . ARG A 1 108 ? 47.814 5.559 -17.960 1.00 63.75 108 ARG A N 1
ATOM 803 C CA . ARG A 1 108 ? 47.968 6.597 -16.923 1.00 63.75 108 ARG A CA 1
ATOM 804 C C . ARG A 1 108 ? 49.221 7.437 -17.145 1.00 63.75 108 ARG A C 1
ATOM 806 O O . ARG A 1 108 ? 49.232 8.594 -16.770 1.00 63.75 108 ARG A O 1
ATOM 813 N N . ARG A 1 109 ? 50.252 6.861 -17.771 1.00 66.56 109 ARG A N 1
ATOM 814 C CA . ARG A 1 109 ? 51.522 7.544 -18.040 1.00 66.56 109 ARG A CA 1
ATOM 815 C C . ARG A 1 109 ? 51.429 8.529 -19.209 1.00 66.56 109 ARG A C 1
ATOM 817 O O . ARG A 1 109 ? 52.093 9.551 -19.171 1.00 66.56 109 ARG A O 1
ATOM 824 N N . ASN A 1 110 ? 50.579 8.250 -20.196 1.00 62.91 110 ASN A N 1
ATOM 825 C CA . ASN A 1 110 ? 50.395 9.107 -21.373 1.00 62.91 110 ASN A CA 1
ATOM 826 C C . ASN A 1 110 ? 49.344 10.214 -21.179 1.00 62.91 110 ASN A C 1
ATOM 828 O O . ASN A 1 110 ? 49.076 10.958 -22.113 1.00 62.91 110 ASN A O 1
ATOM 832 N N . SER A 1 111 ? 48.691 10.287 -20.016 1.00 63.88 111 SER A N 1
ATOM 833 C CA . SER A 1 111 ? 47.685 11.323 -19.729 1.00 63.88 111 SER A CA 1
ATOM 834 C C . SER A 1 111 ? 48.282 12.562 -19.045 1.00 63.88 111 SER A C 1
ATOM 836 O O . SER A 1 111 ? 47.595 13.574 -18.935 1.00 63.88 111 SER A O 1
ATOM 838 N N . ASP A 1 112 ? 49.536 12.465 -18.590 1.00 65.50 112 ASP A N 1
ATOM 839 C CA . ASP A 1 112 ? 50.271 13.514 -17.871 1.00 65.50 112 ASP A CA 1
ATOM 840 C C . ASP A 1 112 ? 51.313 14.242 -18.763 1.00 65.50 112 ASP A C 1
ATOM 842 O O . ASP A 1 112 ? 52.023 15.121 -18.273 1.00 65.50 112 ASP A O 1
ATOM 846 N N . GLU A 1 113 ? 51.411 13.884 -20.054 1.00 63.91 113 GLU A N 1
ATOM 847 C CA . GLU A 1 113 ? 52.224 14.549 -21.101 1.00 63.91 113 GLU A CA 1
ATOM 848 C C . GLU A 1 113 ? 51.338 15.362 -22.057 1.00 63.91 113 GLU A C 1
ATOM 850 O O . GLU A 1 113 ? 51.755 16.486 -22.424 1.00 63.91 113 GLU A O 1
#